Protein AF-A0A929QTH7-F1 (afdb_monomer)

Structure (mmCIF, N/CA/C/O backbone):
data_AF-A0A929QTH7-F1
#
_entry.id   AF-A0A929QTH7-F1
#
loop_
_atom_site.group_PDB
_atom_site.id
_atom_site.type_symbol
_atom_site.label_atom_id
_atom_site.label_alt_id
_atom_site.label_comp_id
_atom_site.label_asym_id
_atom_site.label_entity_id
_atom_site.label_seq_id
_atom_site.pdbx_PDB_ins_code
_atom_site.Cartn_x
_atom_site.Cartn_y
_atom_site.Cartn_z
_atom_site.occupancy
_atom_site.B_iso_or_equiv
_atom_site.auth_seq_id
_atom_site.auth_comp_id
_atom_site.auth_asym_id
_atom_site.auth_atom_id
_atom_site.pdbx_PDB_model_num
ATOM 1 N N . SER A 1 1 ? 5.256 8.306 6.848 1.00 80.94 1 SER A N 1
ATOM 2 C CA . SER A 1 1 ? 4.022 7.704 6.322 1.00 80.94 1 SER A CA 1
ATOM 3 C C . SER A 1 1 ? 3.268 7.087 7.483 1.00 80.94 1 SER A C 1
ATOM 5 O O . SER A 1 1 ? 3.884 6.808 8.508 1.00 80.94 1 SER A O 1
ATOM 7 N N . GLN A 1 2 ? 1.956 6.937 7.355 1.00 92.88 2 GLN A N 1
ATOM 8 C CA . GLN A 1 2 ? 1.102 6.239 8.315 1.00 92.88 2 GLN A CA 1
ATOM 9 C C . GLN A 1 2 ? 0.408 5.095 7.583 1.00 92.88 2 GLN A C 1
ATOM 11 O O . GLN A 1 2 ? -0.101 5.303 6.483 1.00 92.88 2 GLN A O 1
ATOM 16 N N . VAL A 1 3 ? 0.446 3.902 8.173 1.00 93.75 3 VAL A N 1
ATOM 17 C CA . VAL A 1 3 ? -0.166 2.686 7.633 1.00 93.75 3 VAL A CA 1
ATOM 18 C C . VAL A 1 3 ? -1.025 2.083 8.736 1.00 93.75 3 VAL A C 1
ATOM 20 O O . VAL A 1 3 ? -0.499 1.781 9.805 1.00 93.75 3 VAL A O 1
ATOM 23 N N . ASP A 1 4 ? -2.321 1.939 8.484 1.00 96.19 4 ASP A N 1
ATOM 24 C CA . ASP A 1 4 ? -3.303 1.480 9.465 1.00 96.19 4 ASP A CA 1
ATOM 25 C C . ASP A 1 4 ? -4.289 0.490 8.823 1.00 96.19 4 ASP A C 1
ATOM 27 O O . ASP A 1 4 ? -4.690 0.665 7.673 1.00 96.19 4 ASP A O 1
ATOM 31 N N . HIS A 1 5 ? -4.617 -0.603 9.519 1.00 96.62 5 HIS A N 1
ATOM 32 C CA . HIS A 1 5 ? -5.504 -1.675 9.025 1.00 96.62 5 HIS A CA 1
ATOM 33 C C . HIS A 1 5 ? -5.245 -2.099 7.561 1.00 96.62 5 HIS A C 1
ATOM 35 O O . HIS A 1 5 ? -6.175 -2.315 6.788 1.00 96.62 5 HIS A O 1
ATOM 41 N N . SER A 1 6 ? -3.971 -2.180 7.164 1.00 95.88 6 SER A N 1
ATOM 42 C CA . SER A 1 6 ? -3.561 -2.363 5.768 1.00 95.88 6 SER A CA 1
ATOM 43 C C . SER A 1 6 ? -2.519 -3.466 5.609 1.00 95.88 6 SER A C 1
ATOM 45 O O . SER A 1 6 ? -1.729 -3.730 6.517 1.00 95.88 6 SER A O 1
ATOM 47 N N . VAL A 1 7 ? -2.493 -4.087 4.431 1.00 95.94 7 VAL A N 1
ATOM 48 C CA . VAL A 1 7 ? -1.507 -5.100 4.038 1.00 95.94 7 VAL A CA 1
ATOM 49 C C . VAL A 1 7 ? -0.566 -4.494 3.009 1.00 95.94 7 VAL A C 1
ATOM 51 O O . VAL A 1 7 ? -1.013 -3.936 2.011 1.00 95.94 7 VAL A O 1
ATOM 54 N N . VAL A 1 8 ? 0.740 -4.628 3.232 1.00 95.38 8 VAL A N 1
ATOM 55 C CA . VAL A 1 8 ? 1.775 -4.193 2.288 1.00 95.38 8 VAL A CA 1
ATOM 56 C C . VAL A 1 8 ? 2.561 -5.416 1.840 1.00 95.38 8 VAL A C 1
ATOM 58 O O . VAL A 1 8 ? 3.182 -6.086 2.664 1.00 95.38 8 VAL A O 1
ATOM 61 N N . MET A 1 9 ? 2.494 -5.729 0.547 1.00 95.50 9 MET A N 1
ATOM 62 C CA . MET A 1 9 ? 3.197 -6.868 -0.042 1.00 95.50 9 MET A CA 1
ATOM 63 C C . MET A 1 9 ? 4.695 -6.581 -0.209 1.00 95.50 9 MET A C 1
ATOM 65 O O . MET A 1 9 ? 5.163 -5.444 -0.101 1.00 95.50 9 MET A O 1
ATOM 69 N N . SER A 1 10 ? 5.461 -7.638 -0.484 1.00 95.38 10 SER A N 1
ATOM 70 C CA . SER A 1 10 ? 6.908 -7.565 -0.689 1.00 95.38 10 SER A CA 1
ATOM 71 C C . SER A 1 10 ? 7.302 -6.523 -1.737 1.00 95.38 10 SER A C 1
ATOM 73 O O . SER A 1 10 ? 6.605 -6.295 -2.724 1.00 95.38 10 SER A O 1
ATOM 75 N N . SER A 1 11 ? 8.455 -5.887 -1.525 1.00 95.50 11 SER A N 1
ATOM 76 C CA . SER A 1 11 ? 9.056 -4.934 -2.469 1.00 95.50 11 SER A CA 1
ATOM 77 C C . SER A 1 11 ? 8.207 -3.700 -2.817 1.00 95.50 11 SER A C 1
ATOM 79 O O . SER A 1 11 ? 8.609 -2.935 -3.691 1.00 95.50 11 SER A O 1
ATOM 81 N N . ALA A 1 12 ? 7.077 -3.464 -2.142 1.00 95.69 12 ALA A N 1
ATOM 82 C CA . ALA A 1 12 ? 6.326 -2.224 -2.285 1.00 95.69 12 ALA A CA 1
ATOM 83 C C . ALA A 1 12 ? 7.094 -1.044 -1.666 1.00 95.69 12 ALA A C 1
ATOM 85 O O . ALA A 1 12 ? 7.733 -1.165 -0.617 1.00 95.69 12 ALA A O 1
ATOM 86 N N . THR A 1 13 ? 7.015 0.116 -2.309 1.00 95.25 13 THR A N 1
ATOM 87 C CA . THR A 1 13 ? 7.657 1.358 -1.871 1.00 95.25 13 THR A CA 1
ATOM 88 C C . THR A 1 13 ? 6.593 2.355 -1.445 1.00 95.25 13 THR A C 1
ATOM 90 O O . THR A 1 13 ? 5.712 2.692 -2.228 1.00 95.25 13 THR A O 1
ATOM 93 N N . ILE A 1 14 ? 6.682 2.856 -0.210 1.00 94.56 14 ILE A N 1
ATOM 94 C CA . ILE A 1 14 ? 5.784 3.895 0.305 1.00 94.56 14 ILE A CA 1
ATOM 95 C C . ILE A 1 14 ? 6.593 5.156 0.588 1.00 94.56 14 ILE A C 1
ATOM 97 O O . ILE A 1 14 ? 7.484 5.161 1.439 1.00 94.56 14 ILE A O 1
ATOM 101 N N . GLY A 1 15 ? 6.247 6.227 -0.115 1.00 93.62 15 GLY A N 1
ATOM 102 C CA . GLY A 1 15 ? 6.860 7.538 0.003 1.00 93.62 15 GLY A CA 1
ATOM 103 C C . GLY A 1 15 ? 6.644 8.205 1.363 1.00 93.62 15 GLY A C 1
ATOM 104 O O . GLY A 1 15 ? 5.898 7.748 2.242 1.00 93.62 15 GLY A O 1
ATOM 105 N N . LYS A 1 16 ? 7.303 9.341 1.553 1.00 94.06 16 LYS A N 1
ATOM 106 C CA . LYS A 1 16 ? 7.171 10.183 2.744 1.00 94.06 16 LYS A CA 1
ATOM 107 C C . LYS A 1 16 ? 5.809 10.869 2.758 1.00 94.06 16 LYS A C 1
ATOM 109 O O . LYS A 1 16 ? 5.247 11.203 1.729 1.00 94.06 16 LYS A O 1
ATOM 114 N N . GLY A 1 17 ? 5.259 11.084 3.952 1.00 93.31 17 GLY A N 1
ATOM 115 C CA . GLY A 1 17 ? 3.963 11.759 4.104 1.00 93.31 17 GLY A CA 1
ATOM 116 C C . GLY A 1 17 ? 2.739 10.978 3.607 1.00 93.31 17 GLY A C 1
ATOM 117 O O . GLY A 1 17 ? 1.642 11.512 3.687 1.00 93.31 17 GLY A O 1
ATOM 118 N N . CYS A 1 18 ? 2.892 9.731 3.147 1.00 94.75 18 CYS A N 1
ATOM 119 C CA . CYS A 1 18 ? 1.750 8.945 2.686 1.00 94.75 18 CYS A CA 1
ATOM 120 C C . CYS A 1 18 ? 0.819 8.531 3.826 1.00 94.75 18 CYS A C 1
ATOM 122 O O . CYS A 1 18 ? 1.292 8.265 4.941 1.00 94.75 18 CYS A O 1
ATOM 124 N N . ARG A 1 19 ? -0.472 8.387 3.515 1.00 95.44 19 ARG A N 1
ATOM 125 C CA . ARG A 1 19 ? -1.478 7.793 4.404 1.00 95.44 19 ARG A CA 1
ATOM 126 C C . ARG A 1 19 ? -2.109 6.578 3.727 1.00 95.44 19 ARG A C 1
ATOM 128 O O . ARG A 1 19 ? -2.662 6.700 2.639 1.00 95.44 19 ARG A O 1
ATOM 135 N N . VAL A 1 20 ? -1.996 5.420 4.364 1.00 95.69 20 VAL A N 1
ATOM 136 C CA . VAL A 1 20 ? -2.524 4.144 3.878 1.00 95.69 20 VAL A CA 1
ATOM 137 C C . VAL A 1 20 ? -3.443 3.581 4.955 1.00 95.69 20 VAL A C 1
ATOM 139 O O . VAL A 1 20 ? -2.995 3.352 6.076 1.00 95.69 20 VAL A O 1
ATOM 142 N N . GLU A 1 21 ? -4.723 3.412 4.646 1.00 97.56 21 GLU A N 1
ATOM 143 C CA . GLU A 1 21 ? -5.737 2.985 5.613 1.00 97.56 21 GLU A CA 1
ATOM 144 C C . GLU A 1 21 ? -6.734 2.041 4.940 1.00 97.56 21 GLU A C 1
ATOM 146 O O . GLU A 1 21 ? -7.180 2.341 3.834 1.00 97.56 21 GLU A O 1
ATOM 151 N N . TYR A 1 22 ? -7.068 0.910 5.573 1.00 97.81 22 TYR A N 1
ATOM 152 C CA . TYR A 1 22 ? -7.949 -0.121 4.994 1.00 97.81 22 TYR A CA 1
ATOM 153 C C . TYR A 1 22 ? -7.581 -0.469 3.541 1.00 97.81 22 TYR A C 1
ATOM 155 O O . TYR A 1 22 ? -8.431 -0.449 2.645 1.00 97.81 22 TYR A O 1
ATOM 163 N N . ALA A 1 23 ? -6.296 -0.736 3.292 1.00 97.12 23 ALA A N 1
ATOM 164 C CA . ALA A 1 23 ? -5.771 -0.932 1.947 1.00 97.12 23 ALA A CA 1
ATOM 165 C C . ALA A 1 23 ? -4.908 -2.192 1.796 1.00 97.12 23 ALA A C 1
ATOM 167 O O . ALA A 1 23 ? -4.235 -2.633 2.727 1.00 97.12 23 ALA A O 1
ATOM 168 N N . ILE A 1 24 ? -4.885 -2.744 0.584 1.00 96.69 24 ILE A N 1
ATOM 169 C CA . ILE A 1 24 ? -3.970 -3.804 0.155 1.00 96.69 24 ILE A CA 1
ATOM 170 C C . ILE A 1 24 ? -3.040 -3.213 -0.901 1.00 96.69 24 ILE A C 1
ATOM 172 O O . ILE A 1 24 ? -3.477 -2.840 -1.989 1.00 96.69 24 ILE A O 1
ATOM 176 N N . ILE A 1 25 ? -1.753 -3.132 -0.575 1.00 96.94 25 ILE A N 1
ATOM 177 C CA . ILE A 1 25 ? -0.706 -2.640 -1.466 1.00 96.94 25 ILE A CA 1
ATOM 178 C C . ILE A 1 25 ? -0.017 -3.837 -2.116 1.00 96.94 25 ILE A C 1
ATOM 180 O O . ILE A 1 25 ? 0.644 -4.613 -1.425 1.00 96.94 25 ILE A O 1
ATOM 184 N N . GLY A 1 26 ? -0.202 -3.990 -3.428 1.00 96.50 26 GLY A N 1
ATOM 185 C CA . GLY A 1 26 ? 0.352 -5.074 -4.233 1.00 96.50 26 GLY A CA 1
ATOM 186 C C . GLY A 1 26 ? 1.881 -5.115 -4.265 1.00 96.50 26 GLY A C 1
ATOM 187 O O . GLY A 1 26 ? 2.572 -4.167 -3.893 1.00 96.50 26 GLY A O 1
ATOM 188 N N . GLU A 1 27 ? 2.422 -6.257 -4.692 1.00 96.88 27 GLU A N 1
ATOM 189 C CA . GLU A 1 27 ? 3.870 -6.460 -4.795 1.00 96.88 27 GLU A CA 1
ATOM 190 C C . GLU A 1 27 ? 4.487 -5.45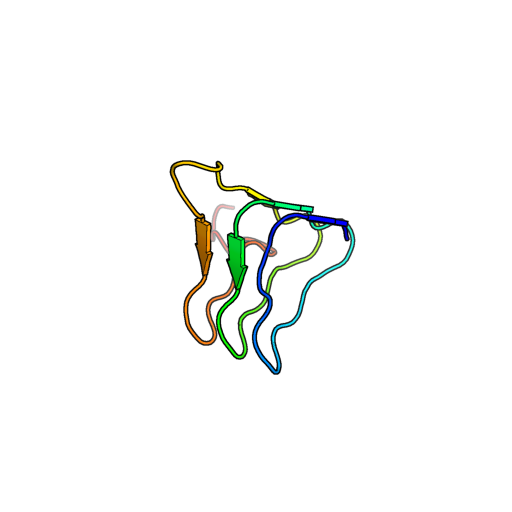1 -5.776 1.00 96.88 27 GLU A C 1
ATOM 192 O O . GLU A 1 27 ? 3.897 -5.151 -6.815 1.00 96.88 27 GLU A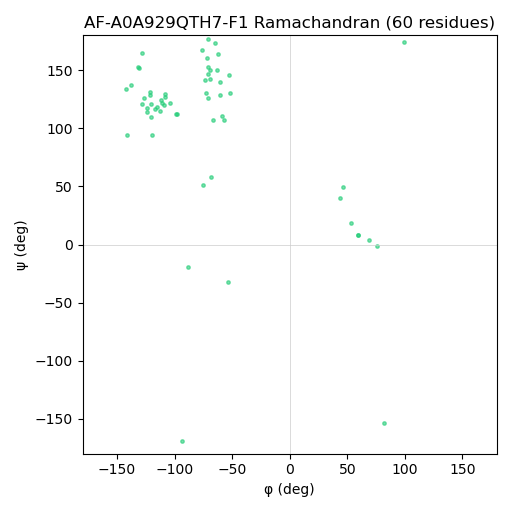 O 1
ATOM 197 N N . GLN A 1 28 ? 5.665 -4.914 -5.436 1.00 96.12 28 GLN A N 1
ATOM 198 C CA . GLN A 1 28 ? 6.383 -3.899 -6.228 1.00 96.12 28 GLN A CA 1
ATOM 199 C C . GLN A 1 28 ? 5.621 -2.583 -6.481 1.00 96.12 28 GLN A C 1
ATOM 201 O O . GLN A 1 28 ? 6.109 -1.740 -7.233 1.00 96.12 28 GLN A O 1
ATOM 206 N N . ALA A 1 29 ? 4.462 -2.365 -5.854 1.00 96.56 29 ALA A N 1
ATOM 207 C CA . ALA A 1 29 ? 3.718 -1.116 -5.987 1.00 96.56 29 ALA A CA 1
ATOM 208 C C . ALA A 1 29 ? 4.510 0.083 -5.441 1.00 96.56 29 ALA A C 1
ATOM 210 O O . ALA A 1 29 ? 5.296 -0.046 -4.497 1.00 96.56 29 ALA A O 1
ATOM 211 N N . VAL A 1 30 ? 4.277 1.269 -6.002 1.00 95.69 30 VAL A N 1
ATOM 212 C CA . VAL A 1 30 ? 4.950 2.511 -5.606 1.00 95.69 30 VAL A CA 1
ATOM 213 C C . VAL A 1 30 ? 3.915 3.561 -5.226 1.00 95.69 30 VAL A C 1
ATOM 215 O O . VAL A 1 30 ? 3.176 4.066 -6.063 1.00 95.69 30 VAL A O 1
ATOM 218 N N . ILE A 1 31 ? 3.893 3.933 -3.952 1.00 94.75 31 ILE A N 1
ATOM 219 C CA . ILE A 1 31 ? 3.071 5.020 -3.425 1.00 94.75 31 ILE A CA 1
ATOM 220 C C . ILE A 1 31 ? 3.967 6.249 -3.305 1.00 94.75 31 ILE A C 1
ATOM 222 O O . ILE A 1 31 ? 4.910 6.251 -2.515 1.00 94.75 31 ILE A O 1
ATOM 226 N N . ALA A 1 32 ? 3.719 7.275 -4.112 1.00 95.00 32 ALA A N 1
ATOM 227 C CA . ALA A 1 32 ? 4.558 8.467 -4.158 1.00 95.00 32 ALA A CA 1
ATOM 228 C C . ALA A 1 32 ? 4.403 9.356 -2.915 1.00 95.00 32 ALA A C 1
ATOM 230 O O . ALA A 1 32 ? 3.393 9.296 -2.217 1.00 95.00 32 ALA A O 1
ATOM 231 N N . ASP A 1 33 ? 5.384 10.227 -2.669 1.00 93.94 33 ASP A N 1
ATOM 232 C CA . ASP A 1 33 ? 5.369 11.158 -1.538 1.00 93.94 33 ASP A CA 1
ATOM 233 C C . ASP A 1 33 ? 4.062 11.976 -1.480 1.00 93.94 33 ASP A C 1
ATOM 235 O O . ASP A 1 33 ? 3.619 12.559 -2.469 1.00 93.94 33 ASP A O 1
ATOM 239 N N . GLY A 1 34 ? 3.438 12.011 -0.300 1.00 91.12 34 GLY A N 1
ATOM 240 C CA . GLY A 1 34 ? 2.173 12.707 -0.047 1.00 91.12 34 GLY A CA 1
ATOM 241 C C . GLY A 1 34 ? 0.915 12.010 -0.582 1.00 91.12 34 GLY A C 1
ATOM 242 O O . GLY A 1 34 ? -0.185 12.518 -0.363 1.00 91.12 34 GLY A O 1
ATOM 243 N N . ALA A 1 35 ? 1.033 10.856 -1.248 1.00 93.44 35 ALA A N 1
ATOM 244 C CA . ALA A 1 35 ? -0.125 10.127 -1.757 1.00 93.44 35 ALA A CA 1
ATOM 245 C C . ALA A 1 35 ? -0.953 9.484 -0.629 1.00 93.44 35 ALA A C 1
ATOM 247 O O . ALA A 1 35 ? -0.452 9.148 0.448 1.00 93.44 35 ALA A O 1
ATOM 248 N N . SER A 1 36 ? -2.251 9.310 -0.880 1.00 93.81 36 SER A N 1
ATOM 249 C CA . SER A 1 36 ? -3.187 8.715 0.077 1.00 93.81 36 SER A CA 1
ATOM 250 C C . SER A 1 36 ? -3.948 7.558 -0.560 1.00 93.81 36 SER A C 1
ATOM 252 O O . SER A 1 36 ? -4.574 7.733 -1.602 1.00 93.81 36 SER A O 1
ATOM 254 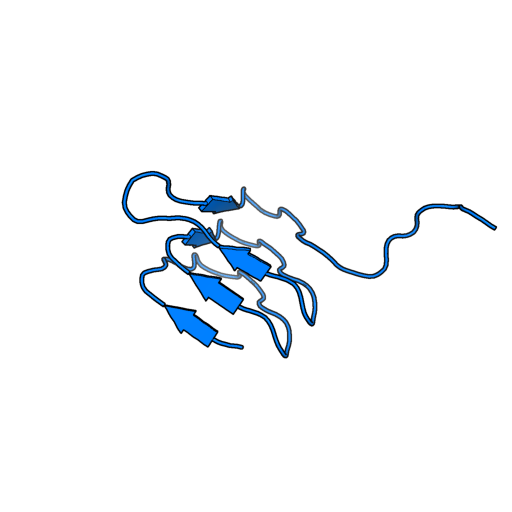N N . VAL A 1 37 ? -3.908 6.393 0.086 1.00 94.44 37 VAL A N 1
ATOM 255 C CA . VAL A 1 37 ? -4.655 5.188 -0.294 1.00 94.44 37 VAL A CA 1
ATOM 256 C C . VAL A 1 37 ? -5.562 4.830 0.875 1.00 94.44 37 VAL A C 1
ATOM 258 O O . VAL A 1 37 ? -5.126 4.198 1.835 1.00 94.44 37 VAL A O 1
ATOM 261 N N . ILE A 1 38 ? -6.803 5.307 0.823 1.00 95.88 38 ILE A N 1
ATOM 262 C CA . ILE A 1 38 ? -7.752 5.238 1.937 1.00 95.88 38 ILE A CA 1
ATOM 263 C C . ILE A 1 38 ? -8.973 4.445 1.484 1.00 95.88 38 ILE A C 1
ATOM 265 O O . ILE A 1 38 ? -9.742 4.910 0.642 1.00 95.88 38 I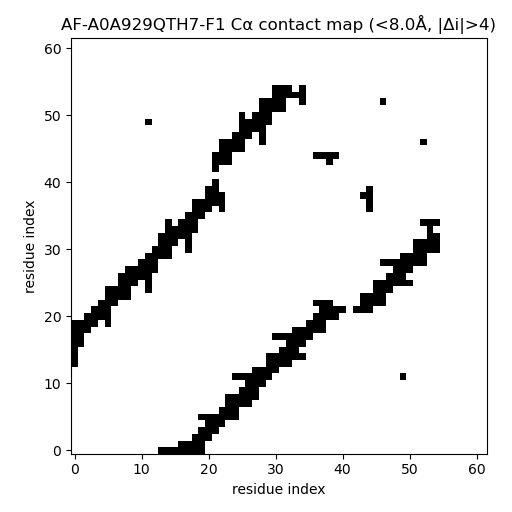LE A O 1
ATOM 269 N N . GLY A 1 39 ? -9.119 3.243 2.025 1.00 95.44 39 GLY A N 1
ATOM 270 C CA . GLY A 1 39 ? -10.342 2.460 1.954 1.00 95.44 39 GLY A CA 1
ATOM 271 C C . GLY A 1 39 ? -11.234 2.692 3.170 1.00 95.44 39 GLY A C 1
ATOM 272 O O . GLY A 1 39 ? -11.004 3.572 4.002 1.00 95.44 39 GLY A O 1
ATOM 273 N N . THR A 1 40 ? -12.250 1.852 3.289 1.00 96.62 40 THR A N 1
ATOM 274 C CA . THR A 1 40 ? -13.123 1.740 4.458 1.00 96.62 40 THR A CA 1
ATOM 275 C C . THR A 1 40 ? -13.204 0.274 4.893 1.00 96.62 40 THR A C 1
ATOM 277 O O . THR A 1 40 ? -12.862 -0.611 4.104 1.00 96.62 40 THR A O 1
ATOM 280 N N . PRO A 1 41 ? -13.687 -0.028 6.111 1.00 94.62 41 PRO A N 1
ATOM 281 C CA . PRO A 1 41 ? -13.896 -1.410 6.551 1.00 94.62 41 PRO A CA 1
ATOM 282 C C . PRO A 1 41 ? -14.759 -2.246 5.592 1.00 94.62 41 PRO A C 1
ATOM 284 O O . PRO A 1 41 ? -14.530 -3.445 5.452 1.00 94.62 41 PRO A O 1
ATOM 287 N N . ASP A 1 42 ? -15.721 -1.610 4.916 1.00 96.50 42 ASP A N 1
ATOM 288 C CA . ASP A 1 42 ? -16.624 -2.260 3.959 1.00 96.50 42 ASP A CA 1
ATOM 289 C C . ASP A 1 42 ? -16.065 -2.283 2.525 1.00 96.50 42 ASP A C 1
ATOM 291 O O . ASP A 1 42 ? -16.513 -3.073 1.692 1.00 96.50 42 ASP A O 1
ATOM 295 N N . GLN A 1 43 ? -15.089 -1.421 2.220 1.00 95.69 43 GLN A N 1
ATOM 296 C CA . GLN A 1 43 ? -14.504 -1.282 0.892 1.00 95.69 43 GLN A CA 1
ATOM 297 C C . 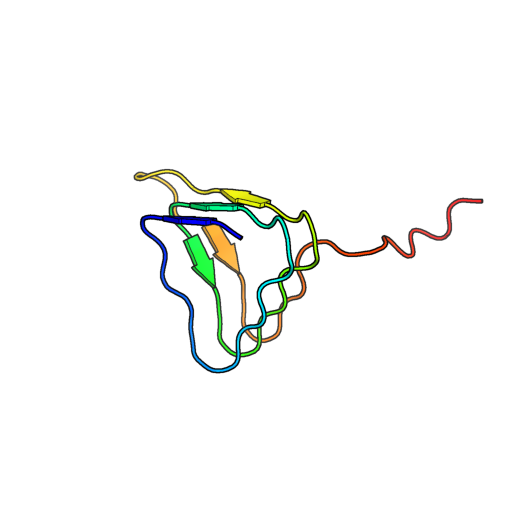GLN A 1 43 ? -12.994 -1.055 0.977 1.00 95.69 43 GLN A C 1
ATOM 299 O O . GLN A 1 43 ? -12.500 0.069 1.081 1.00 95.69 43 GLN A O 1
ATOM 304 N N . ILE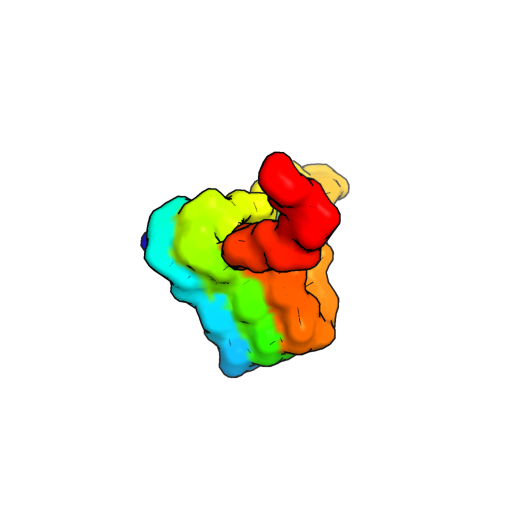 A 1 44 ? -12.256 -2.154 0.868 1.00 96.69 44 ILE A N 1
ATOM 305 C CA . ILE A 1 44 ? -10.796 -2.144 0.907 1.00 96.69 44 ILE A CA 1
ATOM 306 C C . ILE A 1 44 ? -10.233 -1.523 -0.376 1.00 96.69 44 ILE A C 1
ATOM 308 O O . ILE A 1 44 ? -10.541 -1.965 -1.487 1.00 96.69 44 ILE A O 1
ATOM 312 N N . ALA A 1 45 ? -9.372 -0.516 -0.227 1.00 96.06 45 ALA A N 1
ATOM 313 C CA . ALA A 1 45 ? -8.642 0.062 -1.350 1.00 96.06 45 ALA A CA 1
ATOM 314 C C . ALA A 1 45 ? -7.550 -0.914 -1.810 1.00 96.06 45 ALA A C 1
ATOM 316 O O . ALA A 1 45 ? -6.782 -1.415 -0.995 1.00 96.06 45 ALA A O 1
ATOM 317 N N . THR A 1 46 ? -7.465 -1.203 -3.107 1.00 95.75 46 THR A N 1
ATOM 318 C CA . THR A 1 46 ? -6.485 -2.164 -3.636 1.00 95.75 46 THR A CA 1
ATOM 319 C C . THR A 1 46 ? -5.585 -1.485 -4.653 1.00 95.75 46 THR A C 1
ATOM 321 O O . THR A 1 46 ? -6.083 -0.850 -5.577 1.00 95.75 46 THR A O 1
ATOM 324 N N . VAL A 1 47 ? -4.275 -1.638 -4.474 1.00 95.94 47 VAL A N 1
ATOM 325 C CA . VAL A 1 47 ? -3.242 -1.216 -5.425 1.00 95.94 47 VAL A CA 1
ATOM 326 C C . VAL A 1 47 ? -2.648 -2.470 -6.053 1.00 95.94 47 VAL A C 1
ATOM 328 O O . VAL A 1 47 ? -2.257 -3.399 -5.340 1.00 95.94 47 VAL A O 1
ATOM 331 N N . GLY A 1 48 ? -2.622 -2.521 -7.379 1.00 94.69 48 GLY A N 1
ATOM 332 C CA . GLY A 1 48 ? -2.173 -3.669 -8.154 1.00 94.69 48 GLY A CA 1
ATOM 333 C C . GLY A 1 48 ? -0.664 -3.912 -8.111 1.00 94.69 48 GLY A C 1
ATOM 334 O O . GLY A 1 48 ? 0.117 -3.166 -7.521 1.00 94.69 48 GLY A O 1
ATOM 335 N N . TYR A 1 49 ? -0.252 -4.998 -8.766 1.00 95.19 49 TYR A N 1
ATOM 336 C CA . TYR A 1 49 ? 1.158 -5.339 -8.955 1.00 95.19 49 TYR A CA 1
ATOM 337 C C . TYR A 1 49 ? 1.889 -4.240 -9.737 1.00 95.19 49 TYR A C 1
ATOM 339 O O . TYR A 1 49 ? 1.433 -3.850 -10.812 1.00 95.19 49 TYR A O 1
ATOM 347 N N . ALA A 1 50 ? 3.020 -3.772 -9.200 1.00 94.69 50 ALA A N 1
ATOM 348 C CA . ALA A 1 50 ? 3.854 -2.712 -9.772 1.00 94.69 50 ALA A CA 1
ATOM 349 C C . ALA A 1 50 ? 3.105 -1.403 -10.112 1.00 94.69 50 ALA A C 1
ATOM 351 O O . ALA A 1 50 ? 3.598 -0.581 -10.886 1.00 94.69 50 ALA A O 1
ATOM 352 N N . GLU A 1 51 ? 1.916 -1.192 -9.539 1.00 94.19 51 GLU A N 1
ATOM 353 C CA . GLU A 1 51 ? 1.114 0.002 -9.784 1.00 94.19 51 GLU A CA 1
ATOM 354 C C . GLU A 1 51 ? 1.717 1.213 -9.065 1.00 94.19 51 GLU A C 1
ATOM 356 O O . GLU A 1 51 ? 2.219 1.110 -7.942 1.00 94.19 51 GLU A O 1
ATOM 361 N N . VAL A 1 52 ? 1.667 2.372 -9.721 1.00 94.06 52 VAL A N 1
ATOM 362 C CA . VAL A 1 52 ? 2.186 3.630 -9.183 1.00 94.06 52 VAL A CA 1
ATOM 363 C C . VAL A 1 52 ? 1.020 4.545 -8.830 1.00 94.06 52 VAL A C 1
ATOM 365 O O . VAL A 1 52 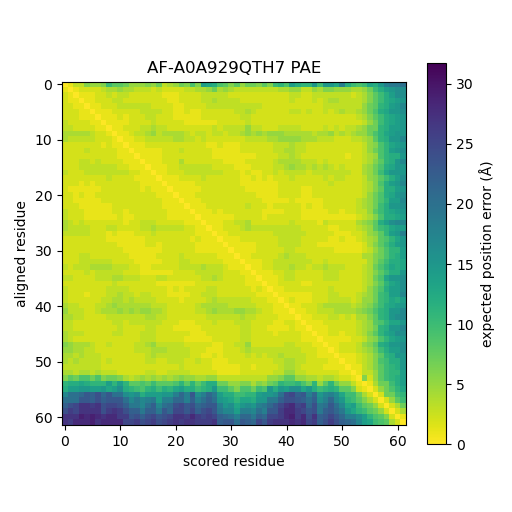? 0.236 4.918 -9.699 1.00 94.06 52 VAL A O 1
ATOM 368 N N . VAL A 1 53 ? 0.924 4.930 -7.558 1.00 91.81 53 VAL A N 1
ATOM 369 C CA . VAL A 1 53 ? -0.123 5.821 -7.045 1.00 91.81 53 VAL A CA 1
ATOM 370 C C . VAL A 1 53 ? 0.480 7.169 -6.657 1.00 91.81 53 VAL A C 1
ATOM 372 O O . VAL A 1 53 ? 1.348 7.254 -5.785 1.00 91.81 53 VAL A O 1
ATOM 375 N N . GLY A 1 54 ? -0.029 8.237 -7.273 1.00 87.94 54 GLY A N 1
ATOM 376 C CA . GLY A 1 54 ? 0.436 9.610 -7.069 1.00 87.94 54 GLY A CA 1
ATOM 377 C C . GLY A 1 54 ? 1.690 9.952 -7.882 1.00 87.94 54 GLY A C 1
ATOM 378 O O . GLY A 1 54 ? 1.938 9.375 -8.936 1.00 87.94 54 GLY A O 1
ATOM 379 N N . GLY A 1 55 ? 2.475 10.907 -7.380 1.00 78.38 55 GLY A N 1
ATOM 380 C CA . GLY A 1 55 ? 3.700 11.397 -8.016 1.00 78.38 55 GLY A CA 1
ATOM 381 C C . GLY A 1 55 ? 3.475 12.701 -8.778 1.00 78.38 55 GLY A C 1
ATOM 382 O O . GLY A 1 55 ? 2.339 13.177 -8.854 1.00 78.38 55 GLY A O 1
ATOM 383 N N . PRO A 1 56 ? 4.542 13.323 -9.315 1.00 67.88 56 PRO A N 1
ATOM 384 C CA . PRO A 1 56 ? 4.378 14.430 -10.239 1.00 67.88 56 PRO A CA 1
ATOM 385 C C . PRO A 1 56 ? 3.558 13.914 -11.418 1.00 67.88 56 PRO A C 1
ATOM 387 O O . PRO A 1 56 ? 4.018 13.069 -12.187 1.00 67.88 56 PRO A O 1
ATOM 390 N N . LYS A 1 57 ? 2.321 14.399 -11.534 1.00 53.62 57 LYS A N 1
ATOM 391 C CA . LYS A 1 57 ? 1.567 14.277 -12.770 1.00 53.62 57 LYS A CA 1
ATOM 392 C C . LYS A 1 57 ? 2.425 14.935 -13.835 1.00 53.62 57 LYS A C 1
ATOM 394 O O . LYS A 1 57 ? 2.530 16.154 -13.870 1.00 53.62 57 LYS A O 1
ATOM 399 N N . ASN A 1 58 ? 3.021 14.139 -14.709 1.00 53.41 58 ASN A N 1
ATOM 400 C CA . ASN A 1 58 ? 3.392 14.632 -16.023 1.00 53.41 58 ASN A CA 1
ATOM 401 C C . ASN A 1 58 ? 2.094 14.716 -16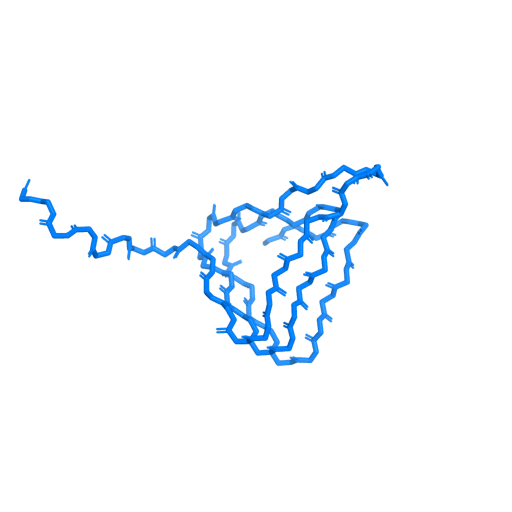.852 1.00 53.41 58 ASN A C 1
ATOM 403 O O . ASN A 1 58 ? 1.996 14.121 -17.921 1.00 53.41 58 ASN A O 1
ATOM 407 N N . ASP A 1 59 ? 1.067 15.375 -16.296 1.00 52.72 59 ASP A N 1
ATOM 408 C CA . ASP A 1 59 ? -0.024 15.934 -17.079 1.00 52.72 59 ASP A CA 1
ATOM 409 C C . ASP A 1 59 ? 0.688 17.025 -17.871 1.00 52.72 59 ASP A C 1
ATOM 411 O O . ASP A 1 59 ? 1.179 17.990 -17.291 1.00 52.72 59 ASP A O 1
ATOM 415 N N . GLY A 1 60 ? 0.884 16.806 -19.170 1.00 50.25 60 GLY A N 1
ATOM 416 C CA . GLY A 1 60 ? 1.424 17.815 -20.074 1.00 50.25 60 GLY A CA 1
ATOM 417 C C . GLY A 1 60 ? 0.431 18.959 -20.263 1.00 50.25 60 GLY A C 1
ATOM 418 O O . GLY A 1 60 ? 0.003 19.204 -21.385 1.00 50.25 60 GLY A O 1
ATOM 419 N N . GLU A 1 61 ? 0.039 19.613 -19.176 1.00 45.69 61 GLU A N 1
ATOM 420 C CA . GLU A 1 61 ? -0.703 20.863 -19.180 1.00 45.69 61 GLU A CA 1
ATOM 421 C C . GLU A 1 61 ? 0.277 21.982 -18.813 1.00 45.69 61 GLU A C 1
ATOM 423 O O . GLU A 1 61 ? 0.985 21.916 -17.806 1.00 45.69 61 GLU A O 1
ATOM 428 N N . GLU A 1 62 ? 0.363 22.929 -19.744 1.00 39.38 62 GLU A N 1
ATOM 429 C CA . GLU A 1 62 ? 1.290 24.060 -19.836 1.00 39.38 62 GLU A CA 1
ATOM 430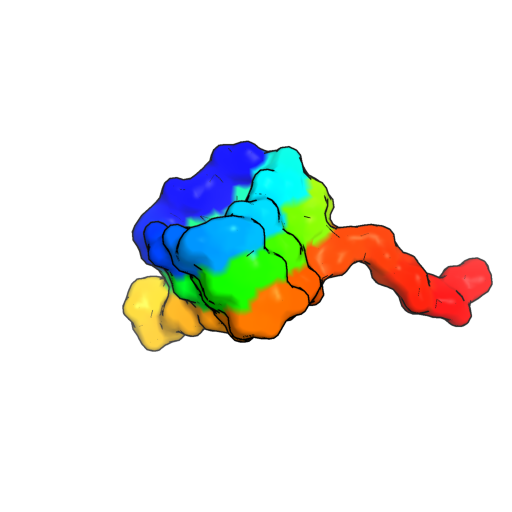 C C . GLU A 1 62 ? 1.207 25.047 -18.661 1.00 39.38 62 GLU A C 1
ATOM 432 O O . GLU A 1 62 ? 0.095 25.275 -18.130 1.00 39.38 62 GLU A O 1
#

Sequence (62 aa):
SQVDHSVVMSSATIGKGCRVEYAIIGEQAVIADGASVIGTPDQIATVGYAEVVGGPKNDGEE

Mean predicted aligned error: 5.05 Å

Secondary structure (DSSP, 8-state):
-EEES-EE-TT-EE-TT-EEESEEE-TT-EE-TT-EEE-BTTB-EEE-TT-EESS-------

Organism: Abiotrophia defectiva (NCBI:txid46125)

Radius of gyration: 11.73 Å; Cα contacts (8 Å, |Δi|>4): 153; chains: 1; bounding box: 26×32×30 Å

Solvent-accessible surface area (backbone atoms only — not comparable to full-atom values): 3406 Å² total; per-residue (Å²): 89,49,79,39,82,55,49,77,39,66,78,43,44,74,30,56,65,17,41,35,27,27,22,38,40,23,42,48,13,35,38,24,60,61,27,73,47,72,34,39,98,91,47,67,32,75,44,51,70,58,36,72,43,70,55,86,73,83,64,92,72,133

Nearest PDB structures (foldseek):
  3ow5-assembly1_A  TM=8.514E-01  e=5.756E-01  Methanosarcina thermophila
  6ive-assembly1_B  TM=7.267E-01  e=2.227E-01  Thermus thermophilus HB8
  7d72-assembly1_C  TM=9.611E-01  e=4.649E+00  Homo sapiens
  7ppr-assembly1_B  TM=3.051E-01  e=9.936E+00  Aspergillus fumigatus

Foldseek 3Di:
DDAECEAADALEAAEDLEAHELEYHEHLEYEYHNFYQYADPVGYGYAYHNHYTDDPPPPVDD

InterPro domains:
  IPR011004 Trimeric LpxA-like superfamily [SSF51161] (5-55)
  IPR056818 Glucose-1-phosphate adenylyltransferase/Bifunctional protein GlmU-like, C-terminal hexapeptide [PF24894] (1-37)

pLDDT: mean 89.74, std 14.14, range [39.38, 97.81]